Protein AF-A0A961YES7-F1 (afdb_monomer_lite)

Foldseek 3Di:
DDPDPVVLVVLVVVQVVVVVPPPDDDDDDDDDPPVVVVVLVVVCVVVVHHSVVVVQLVCLVVVLVVLVVDPVSLVVLVVLQVVCVVPPPSVCCPPSGNNVVCVVVVNDDDDDPVVVVVVVPPPPDD

Sequence (126 aa):
MTSGILSKLLNEIGEAHSEARAENYTMVNVRPGDKVACMLDIMSKLTGRSPSALVTDEISRRLAAYVASSSDNAEVILDAAEEALKQDGAYGFQVGSALDLLKEAGIVEVRDPSIRLMLGKTDEKN

Structure (mmCIF, N/CA/C/O backbone):
data_AF-A0A961YES7-F1
#
_entry.id   AF-A0A961YES7-F1
#
loop_
_atom_site.group_PDB
_atom_site.id
_atom_site.type_symbol
_atom_site.label_atom_id
_atom_site.label_alt_id
_atom_site.label_comp_id
_atom_site.label_asym_id
_atom_site.label_entity_id
_atom_site.label_seq_id
_atom_site.pdbx_PDB_ins_code
_atom_site.Cartn_x
_atom_site.Cartn_y
_atom_site.Cartn_z
_atom_site.occupancy
_atom_site.B_iso_or_equiv
_atom_site.auth_seq_id
_atom_site.auth_comp_id
_atom_site.auth_asym_id
_atom_site.auth_atom_id
_atom_site.pdbx_PDB_model_num
ATOM 1 N N . MET A 1 1 ? 11.626 21.023 -31.603 1.00 44.16 1 MET A N 1
ATOM 2 C CA . MET A 1 1 ? 12.865 20.212 -31.641 1.00 44.16 1 MET A CA 1
ATOM 3 C C . MET A 1 1 ? 13.970 21.102 -31.089 1.00 44.16 1 MET A C 1
ATOM 5 O O . MET A 1 1 ? 14.358 22.015 -31.791 1.00 44.16 1 MET A O 1
ATOM 9 N N . THR A 1 2 ? 14.292 21.114 -29.798 1.00 47.25 2 THR A N 1
ATOM 10 C CA . THR A 1 2 ? 14.899 20.071 -28.957 1.00 47.25 2 THR A CA 1
ATOM 11 C C . THR A 1 2 ? 14.333 20.170 -27.528 1.00 47.25 2 THR A C 1
ATOM 13 O O . THR A 1 2 ? 14.709 21.052 -26.763 1.00 47.25 2 THR A O 1
ATOM 16 N N . SER A 1 3 ? 13.424 19.266 -27.139 1.00 53.59 3 SER A N 1
ATOM 17 C CA . SER A 1 3 ? 13.170 18.998 -25.711 1.00 53.59 3 SER A CA 1
ATOM 18 C C . SER A 1 3 ? 14.394 18.226 -25.222 1.00 53.59 3 SER A C 1
ATOM 20 O O . SER A 1 3 ? 14.490 17.009 -25.360 1.00 53.59 3 SER A O 1
ATOM 22 N N . GLY A 1 4 ? 15.438 18.996 -24.919 1.00 53.19 4 GLY A N 1
ATOM 23 C CA . GLY A 1 4 ? 16.792 18.505 -24.738 1.00 53.19 4 GLY A CA 1
ATOM 24 C C . GLY A 1 4 ? 16.906 17.658 -23.483 1.00 53.19 4 GLY A C 1
ATOM 25 O O . GLY A 1 4 ? 16.084 17.742 -22.579 1.00 53.19 4 GLY A O 1
ATOM 26 N N . ILE A 1 5 ? 17.977 16.879 -23.425 1.00 66.81 5 ILE A N 1
ATOM 27 C CA . ILE A 1 5 ? 18.407 16.044 -22.295 1.00 66.81 5 ILE A CA 1
ATOM 28 C C . ILE A 1 5 ? 18.237 16.753 -20.932 1.00 66.81 5 ILE A C 1
ATOM 30 O O . ILE A 1 5 ? 17.900 16.108 -19.946 1.00 66.81 5 ILE A O 1
ATOM 34 N N . LEU A 1 6 ? 18.356 18.087 -20.901 1.00 56.62 6 LEU A N 1
ATOM 35 C CA . LEU A 1 6 ? 18.088 18.938 -19.740 1.00 56.62 6 LEU A CA 1
ATOM 36 C C . LEU A 1 6 ? 16.653 18.840 -19.188 1.00 56.62 6 LEU A C 1
ATOM 38 O O . LEU A 1 6 ? 16.475 18.839 -17.981 1.00 56.62 6 LEU A O 1
ATOM 42 N N . SER A 1 7 ? 15.628 18.758 -20.041 1.00 60.12 7 SER A N 1
ATOM 43 C CA . SER A 1 7 ? 14.227 18.629 -19.615 1.00 60.12 7 SER A CA 1
ATOM 44 C C . SER A 1 7 ? 13.935 17.253 -19.014 1.00 60.12 7 SER A C 1
ATOM 46 O O . SER A 1 7 ? 13.148 17.155 -18.080 1.00 60.12 7 SER A O 1
ATOM 48 N N . LYS A 1 8 ? 14.597 16.198 -19.512 1.00 64.31 8 LYS A N 1
ATOM 49 C CA . LYS A 1 8 ? 14.546 14.862 -18.897 1.00 64.31 8 LYS A CA 1
ATOM 50 C C . LYS A 1 8 ? 15.220 14.856 -17.530 1.00 64.31 8 LYS A C 1
ATOM 52 O O . LYS A 1 8 ? 14.602 14.420 -16.573 1.00 64.31 8 LYS A O 1
ATOM 57 N N . LEU A 1 9 ? 16.414 15.440 -17.435 1.00 58.66 9 LEU A N 1
ATOM 58 C CA . LEU A 1 9 ? 17.123 15.618 -16.167 1.00 58.66 9 LEU A CA 1
ATOM 59 C C . LEU A 1 9 ? 16.306 16.437 -15.160 1.00 58.66 9 LEU A C 1
ATOM 61 O O . LEU A 1 9 ? 16.246 16.074 -13.998 1.00 58.66 9 LEU A O 1
ATOM 65 N N . LEU A 1 10 ? 15.637 17.510 -15.590 1.00 54.88 10 LEU A N 1
ATOM 66 C CA . LEU A 1 10 ? 14.778 18.317 -14.716 1.00 54.88 10 LEU A CA 1
ATOM 67 C C . LEU A 1 10 ? 13.549 17.546 -14.214 1.00 54.88 10 LEU A C 1
ATOM 69 O O . LEU A 1 10 ? 13.178 17.716 -13.057 1.00 54.88 10 LEU A O 1
ATOM 73 N N . ASN A 1 11 ? 12.950 16.684 -15.041 1.00 56.72 11 ASN A N 1
ATOM 74 C CA . ASN A 1 11 ? 11.862 15.804 -14.605 1.00 56.72 11 ASN A CA 1
ATOM 75 C C . ASN A 1 11 ? 12.365 14.719 -13.639 1.00 56.72 11 ASN A C 1
ATOM 77 O O . ASN A 1 11 ? 11.756 14.516 -12.595 1.00 56.72 11 ASN A O 1
ATOM 81 N N . GLU A 1 12 ? 13.504 14.087 -13.935 1.00 57.59 12 GLU A N 1
ATOM 82 C CA . GLU A 1 12 ? 14.148 13.093 -13.060 1.00 57.59 12 GLU A CA 1
ATOM 83 C C . GLU A 1 12 ? 14.546 13.706 -11.702 1.00 57.59 12 GLU A C 1
ATOM 85 O O . GLU A 1 12 ? 14.351 13.096 -10.654 1.00 57.59 12 GLU A O 1
ATOM 90 N N . ILE A 1 13 ? 15.036 14.950 -11.702 1.00 55.34 13 ILE A N 1
ATOM 91 C CA . ILE A 1 13 ? 15.347 15.722 -10.490 1.00 55.34 13 ILE A CA 1
ATOM 92 C C . ILE A 1 13 ? 14.063 16.111 -9.740 1.00 55.34 13 ILE A C 1
ATOM 94 O O . ILE A 1 13 ? 14.031 16.056 -8.513 1.00 55.34 13 ILE A O 1
ATOM 98 N N . GLY A 1 14 ? 12.996 16.483 -10.453 1.00 52.59 14 GLY A N 1
ATOM 99 C CA . GLY A 1 14 ? 11.696 16.804 -9.858 1.00 52.59 14 GLY A CA 1
ATOM 100 C C . GLY A 1 14 ? 11.069 15.616 -9.124 1.00 52.59 14 GLY A C 1
ATOM 101 O O . GLY A 1 14 ? 10.555 15.782 -8.018 1.00 52.59 14 GLY A O 1
ATOM 102 N N . GLU A 1 15 ? 11.174 14.412 -9.688 1.00 52.19 15 GLU A N 1
ATOM 103 C CA . GLU A 1 15 ? 10.706 13.180 -9.045 1.00 52.19 15 GLU A CA 1
ATOM 104 C C . GLU A 1 15 ? 11.584 12.765 -7.859 1.00 52.19 15 GLU A C 1
ATOM 106 O O . GLU A 1 15 ? 11.051 12.452 -6.794 1.00 52.19 15 GLU A O 1
ATOM 111 N N . ALA A 1 16 ? 12.911 12.880 -7.982 1.00 51.28 16 ALA A N 1
ATOM 112 C CA . ALA A 1 16 ? 13.835 12.662 -6.866 1.00 51.28 16 ALA A CA 1
ATOM 113 C C . ALA A 1 16 ? 13.577 13.635 -5.698 1.00 51.28 16 ALA A C 1
ATOM 115 O O . ALA A 1 16 ? 13.707 13.265 -4.531 1.00 51.28 16 ALA A O 1
ATOM 116 N N . HIS A 1 17 ? 13.154 14.871 -5.986 1.00 42.66 17 HIS A N 1
ATOM 117 C CA . HIS A 1 17 ? 12.741 15.830 -4.961 1.00 42.66 17 HIS A CA 1
ATOM 118 C C . HIS A 1 17 ? 11.366 15.528 -4.353 1.00 42.66 17 HIS A C 1
ATOM 120 O O . HIS A 1 17 ? 11.147 15.854 -3.186 1.00 42.66 17 HIS A O 1
ATOM 126 N N . SER A 1 18 ? 10.453 14.903 -5.102 1.00 44.50 18 SER A N 1
ATOM 127 C CA . SER A 1 18 ? 9.170 14.445 -4.560 1.00 44.50 18 SER A CA 1
ATOM 128 C C . SER A 1 18 ? 9.354 13.255 -3.612 1.00 44.50 18 SER A C 1
ATOM 130 O O . SER A 1 18 ? 8.663 13.187 -2.599 1.00 44.50 18 SER A O 1
ATOM 132 N N . GLU A 1 19 ? 10.323 12.373 -3.882 1.00 48.75 19 GLU A N 1
ATOM 133 C CA . GLU A 1 19 ? 10.741 11.307 -2.956 1.00 48.75 19 GLU A CA 1
ATOM 134 C C . GLU A 1 19 ? 11.524 11.858 -1.750 1.00 48.75 19 GLU A C 1
ATOM 136 O O . GLU A 1 19 ? 11.338 11.392 -0.628 1.00 48.75 19 GLU A O 1
ATOM 141 N N . ALA A 1 20 ? 12.334 12.907 -1.935 1.00 44.38 20 ALA A N 1
ATOM 142 C CA . ALA A 1 20 ? 13.088 13.543 -0.850 1.00 44.38 20 ALA A CA 1
ATOM 143 C C . ALA A 1 20 ? 12.223 14.330 0.156 1.00 44.38 20 ALA A C 1
ATOM 145 O O . ALA A 1 20 ? 12.718 14.692 1.221 1.00 44.38 20 ALA A O 1
ATOM 146 N N . ARG A 1 21 ? 10.952 14.622 -0.158 1.00 44.44 21 ARG A N 1
ATOM 147 C CA . ARG A 1 21 ? 10.064 15.425 0.706 1.00 44.44 21 ARG A CA 1
ATOM 148 C C . ARG A 1 21 ? 9.270 14.603 1.733 1.00 44.44 21 ARG A C 1
ATOM 150 O O . ARG A 1 21 ? 8.523 15.186 2.514 1.00 44.44 21 ARG A O 1
ATOM 157 N N . ALA A 1 22 ? 9.433 13.281 1.759 1.00 48.41 22 ALA A N 1
ATOM 158 C CA . ALA A 1 22 ? 8.859 12.413 2.783 1.00 48.41 22 ALA A CA 1
ATOM 159 C C . ALA A 1 22 ? 9.957 11.998 3.774 1.00 48.41 22 ALA A C 1
ATOM 161 O O . ALA A 1 22 ? 10.677 11.030 3.553 1.00 48.41 22 ALA A O 1
ATOM 162 N N . GLU A 1 23 ? 10.101 12.735 4.874 1.00 49.16 23 GLU A N 1
ATOM 163 C CA . GLU A 1 23 ? 11.165 12.530 5.873 1.00 49.16 23 GLU A CA 1
ATOM 164 C C . GLU A 1 23 ? 11.064 11.200 6.662 1.00 49.16 23 GLU A C 1
ATOM 166 O O . GLU A 1 23 ? 11.931 10.920 7.480 1.00 49.16 23 GLU A O 1
ATOM 171 N N . ASN A 1 24 ? 10.075 10.335 6.389 1.00 60.12 24 ASN A N 1
ATOM 172 C CA . ASN A 1 24 ? 9.932 9.011 7.010 1.00 60.12 24 ASN A CA 1
ATOM 173 C C . ASN A 1 24 ? 9.467 7.951 5.995 1.00 60.12 24 ASN A C 1
ATOM 175 O O . ASN A 1 24 ? 8.269 7.740 5.812 1.00 60.12 24 ASN A O 1
ATOM 179 N N . TYR A 1 25 ? 10.401 7.241 5.357 1.00 68.94 25 TYR A N 1
ATOM 180 C CA . TYR A 1 25 ? 10.104 6.026 4.589 1.00 68.94 25 TYR A CA 1
ATOM 181 C C . TYR A 1 25 ? 10.809 4.814 5.199 1.00 68.94 25 TYR A C 1
ATOM 183 O O . TYR A 1 25 ? 11.951 4.889 5.650 1.00 68.94 25 TYR A O 1
ATOM 191 N N . THR A 1 26 ? 10.130 3.665 5.188 1.00 75.31 26 THR A N 1
ATOM 192 C CA . THR A 1 26 ? 10.757 2.382 5.524 1.00 75.31 26 THR A CA 1
ATOM 193 C C . THR A 1 26 ? 11.222 1.713 4.240 1.00 75.31 26 THR A C 1
ATOM 195 O O . THR A 1 26 ? 10.412 1.379 3.377 1.00 75.31 26 THR A O 1
ATOM 198 N N . MET A 1 27 ? 12.531 1.501 4.113 1.00 82.00 27 MET A N 1
ATOM 199 C CA . MET A 1 27 ? 13.101 0.792 2.969 1.00 82.00 27 MET A CA 1
ATOM 200 C C . MET A 1 27 ? 12.840 -0.710 3.087 1.00 82.00 27 MET A C 1
ATOM 202 O O . MET A 1 27 ? 13.291 -1.356 4.033 1.00 82.00 27 MET A O 1
ATOM 206 N N . VAL A 1 28 ? 12.156 -1.275 2.093 1.00 83.50 28 VAL A N 1
ATOM 207 C CA . VAL A 1 28 ? 11.895 -2.715 1.993 1.00 83.50 28 VAL A CA 1
ATOM 208 C C . VAL A 1 28 ? 12.567 -3.258 0.738 1.00 83.50 28 VAL A C 1
ATOM 210 O O . VAL A 1 28 ? 12.285 -2.822 -0.374 1.00 83.50 28 VAL A O 1
ATOM 213 N N . ASN A 1 29 ? 13.456 -4.237 0.911 1.00 88.94 29 ASN A N 1
ATOM 214 C CA . ASN A 1 29 ? 14.118 -4.901 -0.208 1.00 88.94 29 ASN A CA 1
ATOM 215 C C . ASN A 1 29 ? 13.255 -6.055 -0.724 1.00 88.94 29 ASN A C 1
ATOM 217 O O . ASN A 1 29 ? 13.008 -7.020 -0.002 1.00 88.94 29 ASN A O 1
ATOM 221 N N . VAL A 1 30 ? 12.853 -5.989 -1.993 1.00 87.12 30 VAL A N 1
ATOM 222 C CA . VAL A 1 30 ? 12.086 -7.045 -2.665 1.00 87.12 30 VAL A CA 1
ATOM 223 C C . VAL A 1 30 ? 12.861 -7.532 -3.885 1.00 87.12 30 VAL A C 1
ATOM 225 O O . VAL A 1 30 ? 13.456 -6.740 -4.612 1.00 87.12 30 VAL A O 1
ATOM 228 N N . ARG A 1 31 ? 12.857 -8.847 -4.122 1.00 92.31 31 ARG A N 1
ATOM 229 C CA . ARG A 1 31 ? 13.395 -9.462 -5.344 1.00 92.31 31 ARG A CA 1
ATOM 230 C C . ARG A 1 31 ? 12.245 -10.027 -6.176 1.00 92.31 31 ARG A C 1
ATOM 232 O O . ARG A 1 31 ? 11.906 -11.199 -6.004 1.00 92.31 31 ARG A O 1
ATOM 239 N N . PRO A 1 32 ? 11.598 -9.208 -7.024 1.00 90.56 32 PRO A N 1
ATOM 240 C CA . PRO A 1 32 ? 10.590 -9.716 -7.941 1.00 90.56 32 PRO A CA 1
ATOM 241 C C . PRO A 1 32 ? 11.241 -10.653 -8.965 1.00 90.56 32 PRO A C 1
ATOM 243 O O . PRO A 1 32 ? 12.418 -10.512 -9.290 1.00 90.56 32 PRO A O 1
ATOM 246 N N . GLY A 1 33 ? 10.474 -11.608 -9.490 1.00 96.50 33 GLY A N 1
ATOM 247 C CA . GLY A 1 33 ? 10.949 -12.436 -10.600 1.00 96.50 33 GLY A CA 1
ATOM 248 C C . GLY A 1 33 ? 11.178 -11.603 -11.867 1.00 96.50 33 GLY A C 1
ATOM 249 O O . GLY A 1 33 ? 10.511 -10.587 -12.068 1.00 96.50 33 GLY A O 1
ATOM 250 N N . ASP A 1 34 ? 12.060 -12.071 -12.751 1.00 95.38 34 ASP A N 1
ATOM 251 C CA . ASP A 1 34 ? 12.551 -11.321 -13.921 1.00 95.38 34 ASP A CA 1
ATOM 252 C C . ASP A 1 34 ? 11.440 -10.696 -14.774 1.00 95.38 34 ASP A C 1
ATOM 254 O O . ASP A 1 34 ? 11.511 -9.531 -15.156 1.00 95.38 34 ASP A O 1
ATOM 258 N N . LYS A 1 35 ? 10.356 -11.441 -15.025 1.00 96.12 35 LYS A N 1
ATOM 259 C CA . LYS A 1 35 ? 9.212 -10.944 -15.806 1.00 96.12 35 LYS A CA 1
ATOM 260 C C . LYS A 1 35 ? 8.544 -9.734 -15.150 1.00 96.12 35 LYS A C 1
ATOM 262 O O . LYS A 1 35 ? 8.162 -8.799 -15.843 1.00 96.12 35 LYS A O 1
ATOM 267 N N . VAL A 1 36 ? 8.395 -9.757 -13.827 1.00 94.12 36 VAL A N 1
ATOM 268 C CA . VAL A 1 36 ? 7.781 -8.663 -13.062 1.00 94.12 36 VAL A CA 1
ATOM 269 C C . VAL A 1 36 ? 8.729 -7.470 -13.008 1.00 94.12 36 VAL A C 1
ATOM 271 O O . VAL A 1 36 ? 8.283 -6.347 -13.216 1.00 94.12 36 VAL A O 1
ATOM 274 N N . ALA A 1 37 ? 10.030 -7.711 -12.818 1.00 93.44 37 ALA A N 1
ATOM 275 C CA . ALA A 1 37 ? 11.046 -6.662 -12.859 1.00 93.44 37 ALA A CA 1
ATOM 276 C C . ALA A 1 37 ? 11.033 -5.916 -14.206 1.00 93.44 37 ALA A C 1
ATOM 278 O O . ALA A 1 37 ? 10.910 -4.694 -14.230 1.00 93.44 37 ALA A O 1
ATOM 279 N N . CYS A 1 38 ? 11.029 -6.643 -15.331 1.00 94.75 38 CYS A N 1
ATOM 280 C CA . CYS A 1 38 ? 10.936 -6.030 -16.658 1.00 94.75 38 CYS A CA 1
ATOM 281 C C . CYS A 1 38 ? 9.654 -5.209 -16.848 1.00 94.75 38 CYS A C 1
ATOM 283 O O . CYS A 1 38 ? 9.687 -4.153 -17.476 1.00 94.75 38 CYS A O 1
ATOM 285 N N . MET A 1 39 ? 8.520 -5.680 -16.323 1.00 95.00 39 MET A N 1
ATOM 286 C CA . MET A 1 39 ? 7.262 -4.937 -16.416 1.00 95.00 39 MET A CA 1
ATOM 287 C C . MET A 1 39 ? 7.302 -3.645 -15.599 1.00 95.00 39 MET A C 1
ATOM 289 O O . MET A 1 39 ? 6.857 -2.616 -16.098 1.00 95.00 39 MET A O 1
ATOM 293 N N . LEU A 1 40 ? 7.862 -3.673 -14.386 1.00 92.56 40 LEU A N 1
ATOM 294 C CA . LEU A 1 40 ? 8.045 -2.471 -13.570 1.00 92.56 40 LEU A CA 1
ATOM 295 C C . LEU A 1 40 ? 8.933 -1.448 -14.289 1.00 92.56 40 LEU A C 1
ATOM 297 O O . LEU A 1 40 ? 8.548 -0.287 -14.390 1.00 92.56 40 LEU A O 1
ATOM 301 N N . ASP A 1 41 ? 10.038 -1.888 -14.893 1.00 91.44 41 ASP A N 1
ATOM 302 C CA . ASP A 1 41 ? 10.920 -1.014 -15.677 1.00 91.44 41 ASP A CA 1
ATOM 303 C C . ASP A 1 41 ? 10.206 -0.365 -16.872 1.00 91.44 41 ASP A C 1
ATOM 305 O O . ASP A 1 41 ? 10.412 0.816 -17.169 1.00 91.44 41 ASP A O 1
ATOM 309 N N . ILE A 1 42 ? 9.373 -1.128 -17.589 1.00 93.94 42 ILE A N 1
ATOM 310 C CA . ILE A 1 42 ? 8.572 -0.602 -18.702 1.00 93.94 42 ILE A CA 1
ATOM 311 C C . ILE A 1 42 ? 7.572 0.431 -18.180 1.00 93.94 42 ILE A C 1
ATOM 313 O O . ILE A 1 42 ? 7.481 1.525 -18.735 1.00 93.94 42 ILE A O 1
ATOM 317 N N . MET A 1 43 ? 6.847 0.108 -17.109 1.00 91.44 43 MET A N 1
ATOM 318 C CA . MET A 1 43 ? 5.844 0.998 -16.526 1.00 91.44 43 MET A CA 1
ATOM 319 C C . MET A 1 43 ? 6.465 2.297 -16.020 1.00 91.44 43 MET A C 1
ATOM 321 O O . MET A 1 43 ? 5.920 3.368 -16.284 1.00 91.44 43 MET A O 1
ATOM 325 N N . SER A 1 44 ? 7.631 2.234 -15.380 1.00 90.12 44 SER A N 1
ATOM 326 C CA . SER A 1 44 ? 8.370 3.423 -14.961 1.00 90.12 44 SER A CA 1
ATOM 327 C C . SER A 1 44 ? 8.740 4.311 -16.142 1.00 90.12 44 SER A C 1
ATOM 329 O O . SER A 1 44 ? 8.471 5.508 -16.131 1.00 90.12 44 SER A O 1
ATOM 331 N N . LYS A 1 45 ? 9.245 3.727 -17.234 1.00 90.56 45 LYS A N 1
ATOM 332 C CA . LYS A 1 45 ? 9.570 4.492 -18.449 1.00 90.56 45 LYS A CA 1
ATOM 333 C C . LYS A 1 45 ? 8.343 5.106 -19.122 1.00 90.56 45 LYS A C 1
ATOM 335 O O . LYS A 1 45 ? 8.450 6.193 -19.684 1.00 90.56 45 LYS A O 1
ATOM 340 N N . LEU A 1 46 ? 7.205 4.412 -19.109 1.00 91.06 46 LEU A N 1
ATOM 341 C CA . LEU A 1 46 ? 5.961 4.893 -19.719 1.00 91.06 46 LEU A CA 1
ATOM 342 C C . LEU A 1 46 ? 5.297 6.004 -18.902 1.00 91.06 46 LEU A C 1
ATOM 344 O O . LEU A 1 46 ? 4.725 6.926 -19.477 1.00 91.06 46 LEU A O 1
ATOM 348 N N . THR A 1 47 ? 5.348 5.899 -17.576 1.00 87.12 47 THR A N 1
ATOM 349 C CA . THR A 1 47 ? 4.662 6.822 -16.659 1.00 87.12 47 THR A CA 1
ATOM 350 C C . THR A 1 47 ? 5.542 7.980 -16.202 1.00 87.12 47 THR A C 1
ATOM 352 O O . THR A 1 47 ? 5.020 8.942 -15.651 1.00 87.12 47 THR A O 1
ATOM 355 N N . GLY A 1 48 ? 6.855 7.892 -16.421 1.00 87.62 48 GLY A N 1
ATOM 356 C CA . GLY A 1 48 ? 7.847 8.808 -15.864 1.00 87.62 48 GLY A CA 1
ATOM 357 C C . GLY A 1 48 ? 8.273 8.438 -14.447 1.00 87.62 48 GLY A C 1
ATOM 358 O O . GLY A 1 48 ? 9.395 8.752 -14.096 1.00 87.62 48 GLY A O 1
ATOM 359 N N . ARG A 1 49 ? 7.441 7.689 -13.710 1.00 85.56 49 ARG A N 1
ATOM 360 C CA . ARG A 1 49 ? 7.524 7.496 -12.258 1.00 85.56 49 ARG A CA 1
ATOM 361 C C . ARG A 1 49 ? 8.500 6.400 -11.838 1.00 85.56 49 ARG A C 1
ATOM 363 O O . ARG A 1 49 ? 8.645 5.378 -12.518 1.00 85.56 49 ARG A O 1
ATOM 370 N N . SER A 1 50 ? 9.068 6.526 -10.640 1.00 88.75 50 SER A N 1
ATOM 371 C CA . SER A 1 50 ? 9.894 5.471 -10.038 1.00 88.75 50 SER A CA 1
ATOM 372 C C . SER A 1 50 ? 9.115 4.156 -9.819 1.00 88.75 50 SER A C 1
ATOM 374 O O . SER A 1 50 ? 7.903 4.179 -9.566 1.00 88.75 50 SER A O 1
ATOM 376 N N . PRO A 1 51 ? 9.780 2.981 -9.881 1.00 88.81 51 PRO A N 1
ATOM 377 C CA . PRO A 1 51 ? 9.139 1.701 -9.570 1.00 88.81 51 PRO A CA 1
ATOM 378 C C . PRO A 1 51 ? 8.530 1.681 -8.164 1.00 88.81 51 PRO A C 1
ATOM 380 O O . PRO A 1 51 ? 7.452 1.127 -7.961 1.00 88.81 51 PRO A O 1
ATOM 383 N N . SER A 1 52 ? 9.201 2.327 -7.207 1.00 88.12 52 SER A N 1
ATOM 384 C CA . SER A 1 52 ? 8.753 2.473 -5.823 1.00 88.12 52 SER A CA 1
ATOM 385 C C . SER A 1 52 ? 7.417 3.205 -5.754 1.00 88.12 52 SER A C 1
ATOM 387 O O . SER A 1 52 ? 6.490 2.708 -5.128 1.00 88.12 52 SER A O 1
ATOM 389 N N . ALA A 1 53 ? 7.280 4.338 -6.449 1.00 85.38 53 ALA A N 1
ATOM 390 C CA . ALA A 1 53 ? 6.040 5.108 -6.475 1.00 85.38 53 ALA A CA 1
ATOM 391 C C . ALA A 1 53 ? 4.876 4.310 -7.087 1.00 85.38 53 ALA A C 1
ATOM 393 O O . ALA A 1 53 ? 3.768 4.325 -6.557 1.00 85.38 53 ALA A O 1
ATOM 394 N N . LEU A 1 54 ? 5.130 3.567 -8.170 1.00 88.19 54 LEU A N 1
ATOM 395 C CA . LEU A 1 54 ? 4.121 2.703 -8.795 1.00 88.19 54 LEU A CA 1
ATOM 396 C C . LEU A 1 54 ? 3.637 1.598 -7.848 1.00 88.19 54 LEU A C 1
ATOM 398 O O . LEU A 1 54 ? 2.444 1.305 -7.786 1.00 88.19 54 LEU A O 1
ATOM 402 N N . VAL A 1 55 ? 4.568 0.980 -7.120 1.00 90.81 55 VAL A N 1
ATOM 403 C CA . VAL A 1 55 ? 4.258 -0.083 -6.163 1.00 90.81 55 VAL A CA 1
ATOM 404 C C . VAL A 1 55 ? 3.530 0.476 -4.943 1.00 90.81 55 VAL A C 1
ATOM 406 O O . VAL A 1 55 ? 2.538 -0.112 -4.523 1.00 90.81 55 VAL A O 1
ATOM 409 N N . THR A 1 56 ? 3.973 1.610 -4.399 1.00 87.50 56 THR A N 1
ATOM 410 C CA . THR A 1 56 ? 3.348 2.251 -3.235 1.00 87.50 56 THR A CA 1
ATOM 411 C C . THR A 1 56 ? 1.887 2.604 -3.502 1.00 87.50 56 THR A C 1
ATOM 413 O O . THR A 1 56 ? 1.031 2.253 -2.693 1.00 87.50 56 THR A O 1
ATOM 416 N N . ASP A 1 57 ? 1.573 3.207 -4.652 1.00 86.81 57 ASP A N 1
ATOM 417 C CA . ASP A 1 57 ? 0.189 3.526 -5.027 1.00 86.81 57 ASP A CA 1
ATOM 418 C C . ASP A 1 57 ? -0.699 2.277 -5.075 1.00 86.81 57 ASP A C 1
ATOM 420 O O . ASP A 1 57 ? -1.825 2.271 -4.571 1.00 86.81 57 ASP A O 1
ATOM 424 N N . GLU A 1 58 ? -0.205 1.208 -5.703 1.00 91.44 58 GLU A N 1
ATOM 425 C CA . GLU A 1 58 ? -0.971 -0.027 -5.858 1.00 91.44 58 GLU A CA 1
ATOM 426 C C . GLU A 1 58 ? -1.145 -0.752 -4.517 1.00 91.44 58 GLU A C 1
ATOM 428 O O . GLU A 1 58 ? -2.225 -1.282 -4.243 1.00 91.44 58 GLU A O 1
ATOM 433 N N . ILE A 1 59 ? -0.125 -0.736 -3.652 1.00 91.50 59 ILE A N 1
ATOM 434 C CA . ILE A 1 59 ? -0.225 -1.257 -2.284 1.00 91.50 59 ILE A CA 1
ATOM 435 C C . ILE A 1 59 ? -1.286 -0.479 -1.507 1.00 91.50 59 ILE A C 1
ATOM 437 O O . ILE A 1 59 ? -2.184 -1.107 -0.947 1.00 91.50 59 ILE A O 1
ATOM 441 N N . SER A 1 60 ? -1.234 0.856 -1.510 1.00 90.50 60 SER A N 1
ATOM 442 C CA . SER A 1 60 ? -2.216 1.700 -0.818 1.00 90.50 60 SER A CA 1
ATOM 443 C C . SER A 1 60 ? -3.637 1.415 -1.297 1.00 90.50 60 SER A C 1
ATOM 445 O O . SER A 1 60 ? -4.533 1.186 -0.483 1.00 90.50 60 SER A O 1
ATOM 447 N N . ARG A 1 61 ? -3.838 1.335 -2.618 1.00 92.25 61 ARG A N 1
ATOM 448 C CA . ARG A 1 61 ? -5.139 1.035 -3.229 1.00 92.25 61 ARG A CA 1
ATOM 449 C C . ARG A 1 61 ? -5.672 -0.332 -2.811 1.00 92.25 61 ARG A C 1
ATOM 451 O O . ARG A 1 61 ? -6.835 -0.446 -2.421 1.00 92.25 61 ARG A O 1
ATOM 458 N N . ARG A 1 62 ? -4.845 -1.377 -2.897 1.00 94.44 62 ARG A N 1
ATOM 459 C CA . ARG A 1 62 ? -5.258 -2.739 -2.527 1.00 94.44 62 ARG A CA 1
ATOM 460 C C . ARG A 1 62 ? -5.499 -2.882 -1.040 1.00 94.44 62 ARG A C 1
ATOM 462 O O . ARG A 1 62 ? -6.434 -3.579 -0.661 1.00 94.44 62 ARG A O 1
ATOM 469 N N . LEU A 1 63 ? -4.685 -2.231 -0.216 1.00 91.19 63 LEU A N 1
ATOM 470 C CA . LEU A 1 63 ? -4.853 -2.253 1.227 1.00 91.19 63 LEU A CA 1
ATOM 471 C C . LEU A 1 63 ? -6.170 -1.588 1.621 1.00 91.19 63 LEU A C 1
ATOM 473 O O . LEU A 1 63 ? -6.947 -2.210 2.337 1.00 91.19 63 LEU A O 1
ATOM 477 N N . ALA A 1 64 ? -6.464 -0.397 1.088 1.00 90.81 64 ALA A N 1
ATOM 478 C CA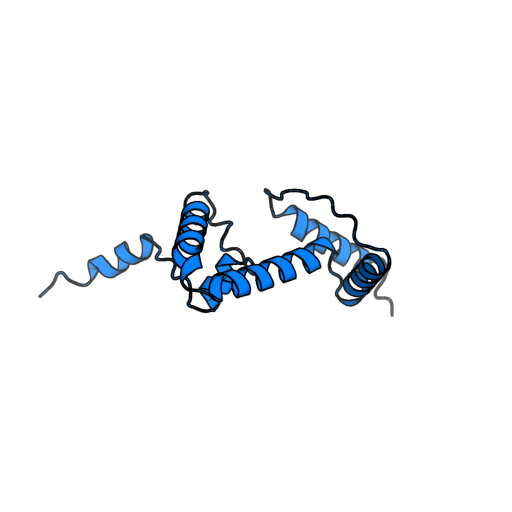 . ALA A 1 64 ? -7.738 0.285 1.307 1.00 90.81 64 ALA A CA 1
ATOM 479 C C . ALA A 1 64 ? -8.930 -0.596 0.895 1.00 90.81 64 ALA A C 1
ATOM 481 O O . ALA A 1 64 ? -9.855 -0.798 1.678 1.00 90.81 64 ALA A O 1
ATOM 482 N N . ALA A 1 65 ? -8.881 -1.196 -0.299 1.00 92.50 65 ALA A N 1
ATOM 483 C CA . ALA A 1 65 ? -9.936 -2.094 -0.766 1.00 92.50 65 ALA A CA 1
ATOM 484 C C . ALA A 1 65 ? -10.092 -3.343 0.119 1.00 92.50 65 ALA A C 1
ATOM 486 O O . ALA A 1 65 ? -11.210 -3.773 0.394 1.00 92.50 65 ALA A O 1
ATOM 487 N N . TYR A 1 66 ? -8.980 -3.926 0.575 1.00 92.31 66 TYR A N 1
ATOM 488 C CA . TYR A 1 66 ? -8.988 -5.103 1.436 1.00 92.31 66 TYR A CA 1
ATOM 489 C C . TYR A 1 66 ? -9.611 -4.797 2.795 1.00 92.31 66 TYR A C 1
ATOM 491 O O . TYR A 1 66 ? -10.532 -5.498 3.213 1.00 92.31 66 TYR A O 1
ATOM 499 N N . VAL A 1 67 ? -9.166 -3.735 3.470 1.00 90.00 67 VAL A N 1
ATOM 500 C CA . VAL A 1 67 ? -9.707 -3.405 4.794 1.00 90.00 67 VAL A CA 1
ATOM 501 C C . VAL A 1 67 ? -11.177 -2.991 4.701 1.00 90.00 67 VAL A C 1
ATOM 503 O O . VAL A 1 67 ? -11.968 -3.402 5.542 1.00 90.00 67 VAL A O 1
ATOM 506 N N . ALA A 1 68 ? -11.581 -2.315 3.622 1.00 89.25 68 ALA A N 1
ATOM 507 C CA . ALA A 1 68 ? -12.976 -1.967 3.349 1.00 89.25 68 ALA A CA 1
ATOM 508 C C . ALA A 1 68 ? -13.884 -3.168 3.018 1.00 89.25 68 ALA A C 1
ATOM 510 O O . ALA A 1 68 ? -15.106 -3.039 3.042 1.00 89.25 68 ALA A O 1
ATOM 511 N N . SER A 1 69 ? -13.317 -4.327 2.670 1.00 91.88 69 SER A N 1
ATOM 512 C CA . SER A 1 69 ? -14.095 -5.474 2.183 1.00 91.88 69 SER A CA 1
ATOM 513 C C . SER A 1 69 ? -14.890 -6.210 3.266 1.00 91.88 69 SER A C 1
ATOM 515 O O . SER A 1 69 ? -15.801 -6.968 2.933 1.00 91.88 69 SER A O 1
ATOM 517 N N . SER A 1 70 ? -14.563 -6.002 4.546 1.00 91.12 70 SER A N 1
ATOM 518 C CA . SER A 1 70 ? -15.234 -6.643 5.680 1.00 91.12 70 SER A CA 1
ATOM 519 C C . SER A 1 70 ? -15.332 -5.703 6.876 1.00 91.12 70 SER A C 1
ATOM 521 O O . SER A 1 70 ? -14.381 -4.990 7.198 1.00 91.12 70 SER A O 1
ATOM 523 N N . SER A 1 71 ? -16.463 -5.766 7.581 1.00 87.50 71 SER A N 1
ATOM 524 C CA . SER A 1 71 ? -16.678 -5.066 8.851 1.00 87.50 71 SER A CA 1
ATOM 525 C C . SER A 1 71 ? -15.741 -5.532 9.963 1.00 87.50 71 SER A C 1
ATOM 527 O O . SER A 1 71 ? -15.493 -4.773 10.893 1.00 87.50 71 SER A O 1
ATOM 529 N N . ASP A 1 72 ? -15.184 -6.741 9.862 1.00 91.06 72 ASP A N 1
ATOM 530 C CA . ASP A 1 72 ? -14.266 -7.287 10.872 1.00 91.06 72 ASP A CA 1
ATOM 531 C C . ASP A 1 72 ? -12.955 -6.489 10.960 1.00 91.06 72 ASP A C 1
ATOM 533 O O . ASP A 1 72 ? -12.265 -6.526 11.973 1.00 91.06 72 ASP A O 1
ATOM 537 N N . ASN A 1 73 ? -12.621 -5.726 9.916 1.00 89.69 73 ASN A N 1
ATOM 538 C CA . ASN A 1 73 ? -11.433 -4.878 9.890 1.00 89.69 73 ASN A CA 1
ATOM 539 C C . ASN A 1 73 ? -11.675 -3.485 10.498 1.00 89.69 73 ASN A C 1
ATOM 541 O O . ASN A 1 73 ? -10.744 -2.683 10.537 1.00 89.69 73 ASN A O 1
ATOM 545 N N . ALA A 1 74 ? -12.900 -3.162 10.932 1.00 86.75 74 ALA A N 1
ATOM 546 C CA . ALA A 1 74 ? -13.262 -1.808 11.355 1.00 86.75 74 ALA A CA 1
ATOM 547 C C . ALA A 1 74 ? -12.405 -1.299 12.523 1.00 86.75 74 ALA A C 1
ATOM 549 O O . ALA A 1 74 ? -11.942 -0.162 12.485 1.00 86.75 74 ALA A O 1
ATOM 550 N N . GLU A 1 75 ? -12.148 -2.145 13.523 1.00 87.62 75 GLU A N 1
ATOM 551 C CA . GLU A 1 75 ? -11.303 -1.800 14.675 1.00 87.62 75 GLU A CA 1
ATOM 552 C C . GLU A 1 75 ? -9.864 -1.497 14.237 1.00 87.62 75 GLU A C 1
ATOM 554 O O . GLU A 1 75 ? -9.321 -0.450 14.568 1.00 87.62 75 GLU A O 1
ATOM 559 N N . VAL A 1 76 ? -9.296 -2.332 13.361 1.00 87.56 76 VAL A N 1
ATOM 560 C CA . VAL A 1 76 ? -7.940 -2.141 12.819 1.00 87.56 76 VAL A CA 1
ATOM 561 C C . VAL A 1 76 ? -7.819 -0.837 12.024 1.00 87.56 76 VAL A C 1
ATOM 563 O O . VAL A 1 76 ? -6.793 -0.159 12.092 1.00 87.56 76 VAL A O 1
ATOM 566 N N . ILE A 1 77 ? -8.855 -0.470 11.262 1.00 88.25 77 ILE A N 1
ATOM 567 C CA . ILE A 1 77 ? -8.891 0.798 10.519 1.00 88.25 77 ILE A CA 1
ATOM 568 C C . ILE A 1 77 ? -8.891 1.986 11.488 1.00 88.25 77 ILE A C 1
ATOM 570 O O . ILE A 1 77 ? -8.164 2.954 11.257 1.00 88.25 77 ILE A O 1
ATOM 574 N N . LEU A 1 78 ? -9.694 1.918 12.553 1.00 87.06 78 LEU A N 1
ATOM 575 C CA . LEU A 1 78 ? -9.786 2.975 13.560 1.00 87.06 78 LEU A CA 1
ATOM 576 C C . LEU A 1 78 ? -8.473 3.129 14.328 1.00 87.06 78 LEU A C 1
ATOM 578 O O . LEU A 1 78 ? -7.968 4.245 14.410 1.00 87.06 78 LEU A O 1
ATOM 582 N N . ASP A 1 79 ? -7.873 2.031 14.785 1.00 88.19 79 ASP A N 1
ATOM 583 C CA . ASP A 1 79 ? -6.579 2.045 15.475 1.00 88.19 79 ASP A CA 1
ATOM 584 C C . ASP A 1 79 ? -5.486 2.680 14.606 1.00 88.19 79 ASP A C 1
ATOM 586 O O . ASP A 1 79 ? -4.727 3.542 15.058 1.00 88.19 79 ASP A O 1
ATOM 590 N N . ALA A 1 80 ? -5.429 2.300 13.325 1.00 85.75 80 ALA A N 1
ATOM 591 C CA . ALA A 1 80 ? -4.478 2.867 12.374 1.00 85.75 80 ALA A CA 1
ATOM 592 C C . ALA A 1 80 ? -4.721 4.367 12.130 1.00 85.75 80 ALA A C 1
ATOM 594 O O . ALA A 1 80 ? -3.766 5.142 12.041 1.00 85.75 80 ALA A O 1
ATOM 595 N N . ALA A 1 81 ? -5.985 4.787 12.035 1.00 85.75 81 ALA A N 1
ATOM 596 C CA . ALA A 1 81 ? -6.356 6.189 11.887 1.00 85.75 81 ALA A CA 1
ATOM 597 C C . ALA A 1 81 ? -6.006 7.013 13.138 1.00 85.75 81 ALA A C 1
ATOM 599 O O . ALA A 1 81 ? -5.464 8.110 13.013 1.00 85.75 81 ALA A O 1
ATOM 600 N N . GLU A 1 82 ? -6.270 6.492 14.337 1.00 84.56 82 GLU A N 1
ATOM 601 C CA . GLU A 1 82 ? -5.917 7.149 15.596 1.00 84.56 82 GLU A CA 1
ATOM 602 C C . GLU A 1 82 ? -4.407 7.306 15.750 1.00 84.56 82 GLU A C 1
ATOM 604 O O . GLU A 1 82 ? -3.930 8.378 16.124 1.00 84.56 82 GLU A O 1
ATOM 609 N N . GLU A 1 83 ? -3.642 6.262 15.442 1.00 83.38 83 GLU A N 1
ATOM 610 C CA . GLU A 1 83 ? -2.185 6.316 15.512 1.00 83.38 83 GLU A CA 1
ATOM 611 C C . GLU A 1 83 ? -1.614 7.330 14.513 1.00 83.38 83 GLU A C 1
ATOM 613 O O . GLU A 1 83 ? -0.744 8.131 14.860 1.00 83.38 83 GLU A O 1
ATOM 618 N N . ALA A 1 84 ? -2.172 7.383 13.301 1.00 81.38 84 ALA A N 1
ATOM 619 C CA . ALA A 1 84 ? -1.814 8.387 12.305 1.00 81.38 84 ALA A CA 1
ATOM 620 C C . ALA A 1 84 ? -2.099 9.829 12.759 1.00 81.38 84 ALA A C 1
ATOM 622 O O . ALA A 1 84 ? -1.386 10.741 12.341 1.00 81.38 84 ALA A O 1
ATOM 623 N N . LEU A 1 85 ? -3.125 10.047 13.590 1.00 80.00 85 LEU A N 1
ATOM 624 C CA . LEU A 1 85 ? -3.456 11.361 14.155 1.00 80.00 85 LEU A CA 1
ATOM 625 C C . LEU A 1 85 ? -2.568 11.738 15.348 1.00 80.00 85 LEU A C 1
ATOM 627 O O . LEU A 1 85 ? -2.312 12.921 15.556 1.00 80.00 85 LEU A O 1
ATOM 631 N N . LYS A 1 86 ? -2.101 10.755 16.130 1.00 78.81 86 LYS A N 1
ATOM 632 C CA . LYS A 1 86 ? -1.165 10.976 17.250 1.00 78.81 86 LYS A CA 1
ATOM 633 C C . LYS A 1 86 ? 0.227 11.371 16.768 1.00 78.81 86 LYS A C 1
ATOM 635 O O . LYS A 1 86 ? 0.941 12.079 17.476 1.00 78.81 86 LYS A O 1
ATOM 640 N N . GLN A 1 87 ? 0.623 10.902 15.588 1.00 69.38 87 GLN A N 1
ATOM 641 C CA . GLN A 1 87 ? 1.872 11.308 14.961 1.00 69.38 87 GLN A CA 1
ATOM 642 C C . GLN A 1 87 ? 1.725 12.741 14.435 1.00 69.38 87 GLN A C 1
ATOM 644 O O . GLN A 1 87 ? 0.981 12.994 13.487 1.00 69.38 87 GLN A O 1
ATOM 649 N N . ASP A 1 88 ? 2.430 13.670 15.086 1.00 55.06 88 ASP A N 1
ATOM 650 C CA . ASP A 1 88 ? 2.473 15.107 14.789 1.00 55.06 88 ASP A CA 1
ATOM 651 C C . ASP A 1 88 ? 2.730 15.328 13.284 1.00 55.06 88 ASP A C 1
ATOM 653 O O . ASP A 1 88 ? 3.861 15.226 12.808 1.00 55.06 88 ASP A O 1
ATOM 657 N N . GLY A 1 89 ? 1.664 15.545 12.506 1.00 57.44 89 GLY A N 1
ATOM 658 C CA . GLY A 1 89 ? 1.735 15.718 11.050 1.00 57.44 89 GLY A CA 1
ATOM 659 C C . GLY A 1 89 ? 0.705 14.960 10.211 1.00 57.44 89 GLY A C 1
ATOM 660 O O . GLY A 1 89 ? 0.718 15.131 8.994 1.00 57.44 89 GLY A O 1
ATOM 661 N N . ALA A 1 90 ? -0.188 14.155 10.804 1.00 62.09 90 ALA A N 1
ATOM 662 C CA . ALA A 1 90 ? -1.254 13.446 10.076 1.00 62.09 90 ALA A CA 1
ATOM 663 C C . ALA A 1 90 ? -0.741 12.664 8.846 1.00 62.09 90 ALA A C 1
ATOM 665 O O . ALA A 1 90 ? -1.458 12.499 7.857 1.00 62.09 90 ALA A O 1
ATOM 666 N N . TYR A 1 91 ? 0.506 12.179 8.903 1.00 61.41 91 TYR A N 1
ATOM 667 C CA . TYR A 1 91 ? 1.205 11.533 7.787 1.00 61.41 91 TYR A CA 1
ATOM 668 C C . TYR A 1 91 ? 0.432 10.337 7.219 1.00 61.41 91 TYR A C 1
ATOM 670 O O . TYR A 1 91 ? 0.542 10.031 6.034 1.00 61.41 91 TYR A O 1
ATOM 678 N N . GLY A 1 92 ? -0.403 9.689 8.035 1.00 66.25 92 GLY A N 1
ATOM 679 C CA . GLY A 1 92 ? -1.270 8.616 7.564 1.00 66.25 92 GLY A CA 1
ATOM 680 C C . GLY A 1 92 ? -2.330 9.065 6.555 1.00 66.25 92 GLY A C 1
ATOM 681 O O . GLY A 1 92 ? -2.688 8.262 5.706 1.00 66.25 92 GLY A O 1
ATOM 682 N N . PHE A 1 93 ? -2.781 10.325 6.565 1.00 79.06 93 PHE A N 1
ATOM 683 C CA . PHE A 1 93 ? -3.804 10.876 5.656 1.00 79.06 93 PHE A CA 1
ATOM 684 C C . PHE A 1 93 ? -3.211 11.685 4.490 1.00 79.06 93 PHE A C 1
ATOM 686 O O . PHE A 1 93 ? -3.818 12.639 4.004 1.00 79.06 93 PHE A O 1
ATOM 693 N N . GLN A 1 94 ? -2.000 11.342 4.054 1.00 81.44 94 GLN A N 1
ATOM 694 C CA . GLN A 1 94 ? -1.411 11.923 2.850 1.00 81.44 94 GLN A CA 1
ATOM 695 C C . GLN A 1 94 ? -2.135 11.468 1.583 1.00 81.44 94 GLN A C 1
ATOM 697 O O . GLN A 1 94 ? -2.622 10.344 1.512 1.00 81.44 94 GLN A O 1
ATOM 702 N N . VAL A 1 95 ? -2.128 12.328 0.563 1.00 81.38 95 VAL A N 1
ATOM 703 C CA . VAL A 1 95 ? -2.783 12.068 -0.726 1.00 81.38 95 VAL A CA 1
ATOM 704 C C . VAL A 1 95 ? -2.360 10.713 -1.295 1.00 81.38 95 VAL A C 1
ATOM 706 O O . VAL A 1 95 ? -1.171 10.468 -1.505 1.00 81.38 95 VAL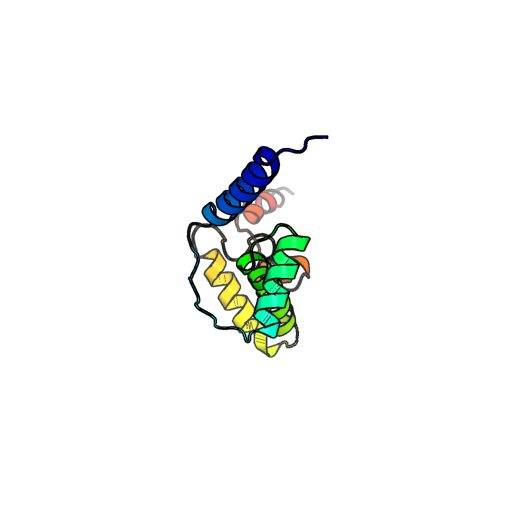 A O 1
ATOM 709 N N . GLY A 1 96 ? -3.340 9.850 -1.564 1.00 81.69 96 GLY A N 1
ATOM 710 C CA . GLY A 1 96 ? -3.121 8.523 -2.149 1.00 81.69 96 GLY A CA 1
ATOM 711 C C . GLY A 1 96 ? -2.666 7.443 -1.161 1.00 81.69 96 GLY A C 1
ATOM 712 O O . GLY A 1 96 ? -2.425 6.304 -1.573 1.00 81.69 96 GLY A O 1
ATOM 713 N N . SER A 1 97 ? -2.566 7.754 0.135 1.00 85.50 97 SER A N 1
ATOM 714 C CA . SER A 1 97 ? -2.379 6.742 1.174 1.00 85.50 97 SER A CA 1
ATOM 715 C C . SER A 1 97 ? -3.631 5.873 1.325 1.00 85.50 97 SER A C 1
ATOM 717 O O . SER A 1 97 ? -4.736 6.251 0.934 1.00 85.50 97 SER A O 1
ATOM 719 N N . ALA A 1 98 ? -3.490 4.703 1.951 1.00 88.12 98 ALA A N 1
ATOM 720 C CA . ALA A 1 98 ? -4.643 3.847 2.217 1.00 88.12 98 ALA A CA 1
ATOM 721 C C . ALA A 1 98 ? -5.716 4.550 3.076 1.00 88.12 98 ALA A C 1
ATOM 723 O O . ALA A 1 98 ? -6.900 4.420 2.782 1.00 88.12 98 ALA A O 1
ATOM 724 N N . LEU A 1 99 ? -5.327 5.318 4.103 1.00 88.19 99 LEU A N 1
ATOM 725 C CA . LEU A 1 99 ? -6.284 6.029 4.964 1.00 88.19 99 LEU A CA 1
ATOM 726 C C . LEU A 1 99 ? -6.946 7.213 4.249 1.00 88.19 99 LEU A C 1
ATOM 728 O O . LEU A 1 99 ? -8.124 7.477 4.484 1.00 88.19 99 LEU A O 1
ATOM 732 N N . ASP A 1 100 ? -6.224 7.900 3.364 1.00 88.56 100 ASP A N 1
ATOM 733 C CA . ASP A 1 100 ? -6.793 8.952 2.522 1.00 88.56 100 ASP A CA 1
ATOM 734 C C . ASP A 1 100 ? -7.839 8.380 1.557 1.00 88.56 100 ASP A C 1
ATOM 736 O O . ASP A 1 100 ? -8.969 8.856 1.522 1.00 88.56 100 ASP A O 1
ATOM 740 N N . LEU A 1 101 ? -7.538 7.259 0.894 1.00 90.00 101 LEU A N 1
ATOM 741 C CA . LEU A 1 101 ? -8.495 6.566 0.024 1.00 90.00 101 LEU A CA 1
ATOM 742 C C . LEU A 1 101 ? -9.754 6.102 0.778 1.00 90.00 101 LEU A C 1
ATOM 744 O O . LEU A 1 101 ? -10.864 6.180 0.251 1.00 90.00 101 LEU A O 1
ATOM 748 N N . LEU A 1 102 ? -9.607 5.633 2.021 1.00 89.81 102 LEU A N 1
ATOM 749 C CA . LEU A 1 102 ? -10.748 5.262 2.869 1.00 89.81 102 LEU A CA 1
ATOM 750 C C . LEU A 1 102 ? -11.579 6.480 3.287 1.00 89.81 102 LEU A C 1
ATOM 752 O O . LEU A 1 102 ? -12.806 6.390 3.377 1.00 89.81 102 LEU A O 1
ATOM 756 N N . LYS A 1 103 ? -10.929 7.621 3.525 1.00 89.06 103 LYS A N 1
ATOM 757 C CA . LYS A 1 103 ? -11.595 8.891 3.814 1.00 89.06 103 LYS A CA 1
ATOM 758 C C . LYS A 1 103 ? -12.354 9.412 2.594 1.00 89.06 103 LYS A C 1
ATOM 760 O O . LYS A 1 103 ? -13.520 9.777 2.725 1.00 89.06 103 LYS A O 1
ATOM 765 N N . GLU A 1 104 ? -11.740 9.406 1.411 1.00 88.50 104 GLU A N 1
ATOM 766 C CA . GLU A 1 104 ? -12.387 9.795 0.148 1.00 88.50 104 GLU A CA 1
ATOM 767 C C . GLU A 1 104 ? -13.607 8.920 -0.167 1.00 88.50 104 GLU A C 1
ATOM 769 O O . GLU A 1 104 ? -14.630 9.419 -0.635 1.00 88.50 104 GLU A O 1
ATOM 774 N N . ALA A 1 105 ? -13.531 7.623 0.145 1.00 87.12 105 ALA A N 1
ATOM 775 C CA . ALA A 1 105 ? -14.642 6.686 -0.001 1.00 87.12 105 ALA A CA 1
ATOM 776 C C . ALA A 1 105 ? -15.754 6.861 1.055 1.00 87.12 105 ALA A C 1
ATOM 778 O O . ALA A 1 105 ? -16.773 6.174 0.982 1.00 87.12 105 ALA A O 1
ATOM 779 N N . GLY A 1 106 ? -15.574 7.745 2.043 1.00 85.94 106 GLY A N 1
ATOM 780 C CA . GLY A 1 106 ? -16.528 7.965 3.133 1.00 85.94 106 GLY A CA 1
ATOM 781 C C . GLY A 1 106 ? -16.581 6.834 4.164 1.00 85.94 106 GLY A C 1
ATOM 782 O O . GLY A 1 106 ? -17.542 6.749 4.923 1.00 85.94 106 GLY A O 1
ATOM 783 N N . ILE A 1 107 ? -15.570 5.960 4.193 1.00 86.44 107 ILE A N 1
ATOM 784 C CA . ILE A 1 107 ? -15.470 4.844 5.147 1.00 86.44 107 ILE A CA 1
ATOM 785 C C . ILE A 1 107 ? -14.904 5.336 6.485 1.00 86.44 107 ILE A C 1
ATOM 787 O O . ILE A 1 107 ? -15.312 4.860 7.542 1.00 86.44 107 ILE A O 1
ATOM 791 N N . VAL A 1 108 ? -13.988 6.310 6.443 1.00 85.50 108 VAL A N 1
ATOM 792 C CA . VAL A 1 108 ? -13.389 6.941 7.628 1.00 85.50 108 VAL A CA 1
ATOM 793 C C . VAL A 1 108 ? -13.719 8.431 7.644 1.00 85.50 108 VAL A C 1
ATOM 795 O O . VAL A 1 108 ? -13.455 9.146 6.680 1.00 85.50 108 VAL A O 1
ATOM 798 N N . GLU A 1 109 ? -14.253 8.923 8.762 1.00 83.12 109 GLU A N 1
ATOM 799 C CA . GLU A 1 109 ? -14.503 10.349 8.994 1.00 83.12 109 GLU A CA 1
ATOM 800 C C . GLU A 1 109 ? -13.510 10.875 10.041 1.00 83.12 109 GLU A C 1
ATOM 802 O O . GLU A 1 109 ? -13.525 10.449 11.195 1.00 83.12 109 GLU A O 1
ATOM 807 N N . VAL A 1 110 ? -12.653 11.824 9.656 1.00 77.38 110 VAL A N 1
ATOM 808 C CA . VAL A 1 110 ? -11.745 12.498 10.596 1.00 77.38 110 VAL A CA 1
ATOM 809 C C . VAL A 1 110 ? -12.410 13.778 11.084 1.00 77.38 110 VAL A C 1
ATOM 811 O O . VAL A 1 110 ? -12.618 14.711 10.308 1.00 77.38 110 VAL A O 1
ATOM 814 N N . ARG A 1 111 ? -12.730 13.837 12.378 1.00 73.31 111 ARG A N 1
ATOM 815 C CA . ARG A 1 111 ? -13.280 15.041 13.011 1.00 73.31 111 ARG A CA 1
ATOM 816 C C . ARG A 1 111 ? -12.167 15.843 13.661 1.00 73.31 111 ARG A C 1
ATOM 818 O O . ARG A 1 111 ? -11.637 15.448 14.693 1.00 73.31 111 ARG A O 1
ATOM 825 N N . ASP A 1 112 ? -11.849 16.989 13.071 1.00 60.34 112 ASP A N 1
ATOM 826 C CA . ASP A 1 112 ? -10.896 17.929 13.653 1.00 60.34 112 ASP A CA 1
ATOM 827 C C . ASP A 1 112 ? -11.534 18.650 14.865 1.00 60.34 112 ASP A C 1
ATOM 829 O O . ASP A 1 112 ? -12.593 19.280 14.719 1.00 60.34 112 ASP A O 1
ATOM 833 N N . PRO A 1 113 ? -10.927 18.599 16.067 1.00 53.00 113 PRO A N 1
ATOM 834 C CA . PRO A 1 113 ? -11.417 19.317 17.245 1.00 53.00 113 PRO A CA 1
ATOM 835 C C . PRO A 1 113 ? -11.556 20.835 17.030 1.00 53.00 113 PRO A C 1
ATOM 837 O O . PRO A 1 113 ? -12.380 21.476 17.688 1.00 53.00 113 PRO A O 1
ATOM 840 N N . SER A 1 114 ? -10.807 21.413 16.087 1.00 49.66 114 SER A N 1
ATOM 841 C CA . SER A 1 114 ? -10.805 22.848 15.772 1.00 49.66 114 SER A CA 1
ATOM 842 C C . SER A 1 114 ? -12.144 23.339 15.206 1.00 49.66 114 SER A C 1
ATOM 844 O O . SER A 1 114 ? -12.529 24.492 15.412 1.00 49.66 114 SER A O 1
ATOM 846 N N . ILE A 1 115 ? -12.906 22.458 14.548 1.00 47.28 115 ILE A N 1
ATOM 847 C CA . ILE A 1 115 ? -14.227 22.778 13.981 1.00 47.28 115 ILE A CA 1
ATOM 848 C C . ILE A 1 115 ? -15.281 22.925 15.093 1.00 47.28 115 ILE A C 1
ATOM 850 O O . ILE A 1 115 ? -16.221 23.717 14.979 1.00 47.28 115 ILE A O 1
ATOM 854 N N . ARG A 1 116 ? -15.090 22.248 16.234 1.00 40.38 116 ARG A N 1
ATOM 855 C CA . ARG A 1 116 ? -15.997 22.335 17.388 1.00 40.38 116 ARG A CA 1
ATOM 856 C C . ARG A 1 116 ? -15.973 23.721 18.045 1.00 40.38 116 ARG A C 1
ATOM 858 O O . ARG A 1 116 ? -16.998 24.165 18.555 1.00 40.38 116 ARG A O 1
ATOM 865 N N . LEU A 1 117 ? -14.845 24.438 17.973 1.00 42.06 117 LEU A N 1
ATOM 866 C CA . LEU A 1 117 ? -14.71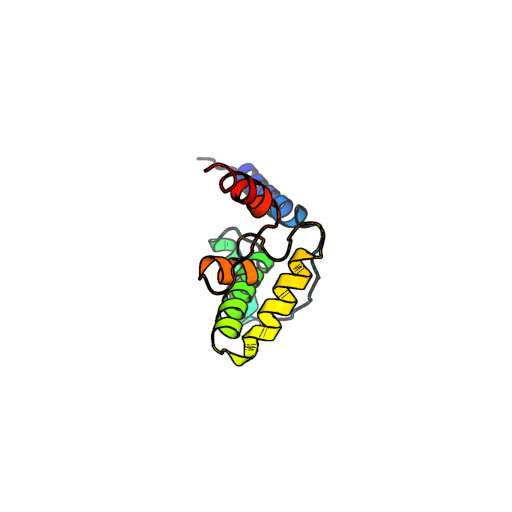9 25.795 18.520 1.00 42.06 117 LEU A CA 1
ATOM 867 C C . LEU A 1 117 ? -15.471 26.855 17.691 1.00 42.06 117 LEU A C 1
ATOM 869 O O . LEU A 1 117 ? -15.829 27.904 18.229 1.00 42.06 117 LEU A O 1
ATOM 873 N N . MET A 1 118 ? -15.717 26.590 16.401 1.00 39.75 118 MET A N 1
ATOM 874 C CA . MET A 1 118 ? -16.525 27.463 15.540 1.00 39.75 118 MET A CA 1
ATOM 875 C C . MET A 1 118 ? -18.025 27.176 15.657 1.00 39.75 118 MET A C 1
ATOM 877 O O . MET A 1 118 ? -18.819 28.109 15.609 1.00 39.75 118 MET A O 1
ATOM 881 N N . LEU A 1 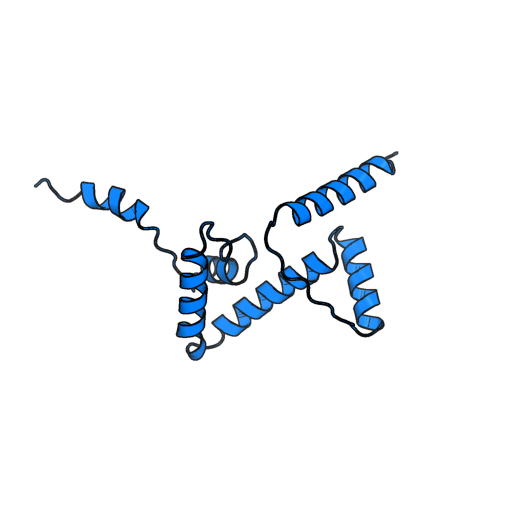119 ? -18.415 25.914 15.861 1.00 45.88 119 LEU A N 1
ATOM 882 C CA . LEU A 1 119 ? -19.825 25.516 15.971 1.00 45.88 119 LEU A CA 1
ATOM 883 C C . LEU A 1 119 ? -20.401 25.665 17.390 1.00 45.88 119 LEU A C 1
ATOM 885 O O . LEU A 1 119 ? -21.609 25.791 17.545 1.00 45.88 119 LEU A O 1
ATOM 889 N N . GLY A 1 120 ? -19.557 25.721 18.427 1.00 41.28 120 GLY A N 1
ATOM 890 C CA . GLY A 1 120 ? -19.979 25.948 19.816 1.00 41.28 120 GLY A CA 1
ATOM 891 C C . GLY A 1 120 ? -20.248 27.411 20.197 1.00 41.28 120 GLY A C 1
ATOM 892 O O . GLY A 1 120 ? -20.516 27.680 21.363 1.00 41.28 120 GLY A O 1
ATOM 893 N N . LYS A 1 121 ? -20.148 28.368 19.261 1.00 44.59 121 LYS A N 1
ATOM 894 C CA . LYS A 1 121 ? -20.423 29.799 19.516 1.00 44.59 121 LYS A CA 1
ATOM 895 C C . LYS A 1 121 ? -21.769 30.292 18.978 1.00 44.59 121 LYS A C 1
ATOM 897 O O . LYS A 1 121 ? -22.083 31.464 19.170 1.00 44.59 121 LYS A O 1
ATOM 902 N N . THR A 1 122 ? -22.555 29.440 18.323 1.00 42.88 122 THR A N 1
ATOM 903 C CA . THR A 1 122 ? -23.825 29.850 17.697 1.00 42.88 122 THR A CA 1
ATOM 904 C C . THR A 1 122 ? -25.089 29.509 18.483 1.00 42.88 122 THR A C 1
ATOM 906 O O . THR A 1 122 ? -26.134 30.034 18.123 1.00 42.88 122 THR A O 1
ATOM 909 N N . ASP A 1 123 ? -25.006 28.757 19.587 1.00 43.69 123 ASP A N 1
ATOM 910 C CA . ASP A 1 123 ? -26.193 28.301 20.338 1.00 43.69 123 ASP A CA 1
ATOM 911 C C . ASP A 1 123 ? -26.286 28.836 21.782 1.00 43.69 123 ASP A C 1
ATOM 913 O O . ASP A 1 123 ? -26.772 28.162 22.682 1.00 43.69 123 ASP A O 1
ATOM 917 N N . GLU A 1 124 ? -25.879 30.086 22.016 1.00 40.16 124 GLU A N 1
ATOM 918 C CA . GLU A 1 124 ? -26.293 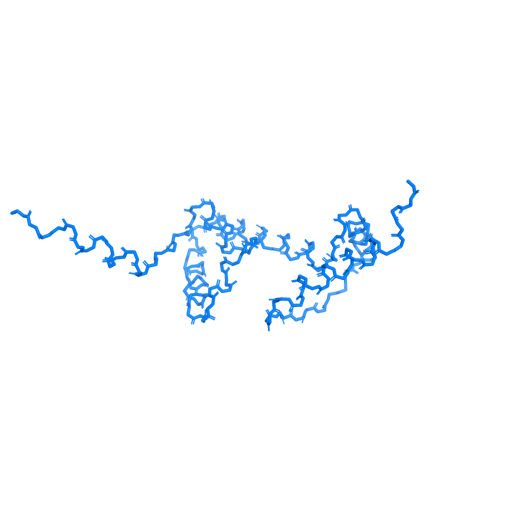30.837 23.212 1.00 40.16 124 GLU A CA 1
ATOM 919 C C . GLU A 1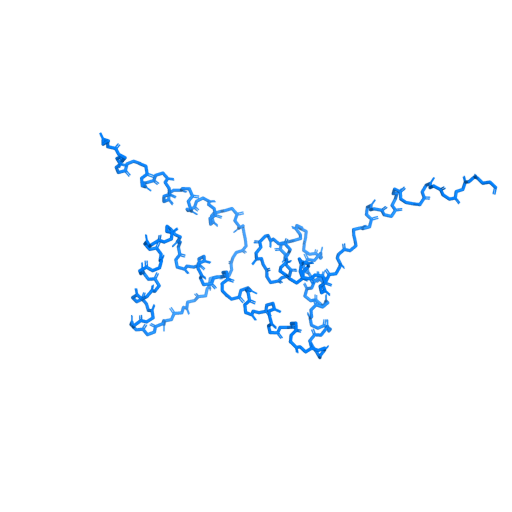 124 ? -26.684 32.267 22.830 1.00 40.16 124 GLU A C 1
ATOM 921 O O . GLU A 1 124 ? -25.892 33.202 22.954 1.00 40.16 124 GLU A O 1
ATOM 926 N N . LYS A 1 125 ? -27.912 32.427 22.319 1.00 39.09 125 LYS A N 1
ATOM 927 C CA . LYS A 1 125 ? -28.776 33.609 22.506 1.00 39.09 125 LYS A CA 1
ATOM 928 C C . LYS A 1 125 ? -30.131 33.388 21.825 1.00 39.09 125 LYS A C 1
ATOM 930 O O . LYS A 1 125 ? -30.339 33.810 20.689 1.00 39.09 125 LYS A O 1
ATOM 935 N N . ASN A 1 126 ? -31.047 32.752 22.552 1.00 36.25 126 ASN A N 1
ATOM 936 C CA . ASN A 1 126 ? -32.417 33.248 22.704 1.00 36.25 126 ASN A CA 1
ATOM 937 C C . ASN A 1 126 ? -33.078 32.625 23.931 1.00 36.25 126 ASN A C 1
ATOM 939 O O . ASN A 1 126 ? -33.145 31.379 23.981 1.00 36.25 126 ASN A O 1
#

pLDDT: mean 74.75, std 18.67, range [36.25, 96.5]

Radius of gyration: 20.24 Å; chains: 1; bounding box: 51×46×55 Å

Secondary structure (DSSP, 8-state):
----HHHHHHHHHHHHHHHHT-S----------HHHHHHHHHHHHHHS--HHHHHHHHHHHHHHHHHHT-GGGHHHHHHHHHHHHHSTT-GGG-TTSHHHHHHHTTS-----HHHHHHHTTSS---